Protein AF-A0A7R9RZL8-F1 (afdb_monomer)

Radius of gyration: 22.31 Å; Cα contacts (8 Å, |Δi|>4): 80; chains: 1; bounding box: 43×28×58 Å

Structure (mmCIF, N/CA/C/O backbone):
data_AF-A0A7R9RZL8-F1
#
_entry.id   AF-A0A7R9RZL8-F1
#
loop_
_atom_site.group_PDB
_atom_site.id
_atom_site.type_symbol
_atom_site.label_atom_id
_atom_site.label_alt_id
_atom_site.label_comp_id
_atom_site.label_asym_id
_atom_site.label_entity_id
_atom_site.label_seq_id
_atom_site.pdbx_PDB_ins_code
_atom_site.Cartn_x
_atom_site.Cartn_y
_atom_site.Cartn_z
_atom_site.occupancy
_atom_site.B_iso_or_equiv
_atom_site.auth_seq_id
_atom_site.auth_comp_id
_atom_site.auth_asym_id
_atom_site.auth_atom_id
_atom_site.pdbx_PDB_model_num
ATOM 1 N N . PRO A 1 1 ? 14.837 9.448 -10.177 1.00 77.19 1 PRO A N 1
ATOM 2 C CA . PRO A 1 1 ? 14.263 8.243 -10.833 1.00 77.19 1 PRO A CA 1
ATOM 3 C C . PRO A 1 1 ? 13.221 7.619 -9.895 1.00 77.19 1 PRO A C 1
ATOM 5 O O . PRO A 1 1 ? 13.409 7.702 -8.685 1.00 77.19 1 PRO A O 1
ATOM 8 N N . HIS A 1 2 ? 12.129 7.057 -10.416 1.00 88.12 2 HIS A N 1
ATOM 9 C CA . HIS A 1 2 ? 11.099 6.405 -9.604 1.00 88.12 2 HIS A CA 1
ATOM 10 C C . HIS A 1 2 ? 11.644 5.104 -8.989 1.00 88.12 2 HIS A C 1
ATOM 12 O O . HIS A 1 2 ? 12.378 4.356 -9.638 1.00 88.12 2 HIS A O 1
ATOM 18 N N . SER A 1 3 ? 11.329 4.850 -7.718 1.00 87.31 3 SER A N 1
ATOM 19 C CA . SER A 1 3 ? 12.000 3.837 -6.890 1.00 87.31 3 SER A CA 1
ATOM 20 C C . SER A 1 3 ? 11.798 2.406 -7.395 1.00 87.31 3 SER A C 1
ATOM 22 O O . SER A 1 3 ? 12.778 1.661 -7.474 1.00 87.31 3 SER A O 1
ATOM 24 N N . THR A 1 4 ? 10.567 2.051 -7.773 1.00 89.75 4 THR A N 1
ATOM 25 C CA . THR A 1 4 ? 10.173 0.696 -8.204 1.00 89.75 4 THR A CA 1
ATOM 26 C C . THR A 1 4 ? 10.505 0.421 -9.668 1.00 89.75 4 THR A C 1
ATOM 28 O O . THR A 1 4 ? 10.986 -0.649 -10.014 1.00 89.75 4 THR A O 1
ATOM 31 N N . THR A 1 5 ? 10.269 1.394 -10.548 1.00 88.38 5 THR A N 1
ATOM 32 C CA . THR A 1 5 ? 10.419 1.218 -12.006 1.00 88.38 5 THR A CA 1
ATOM 33 C C . THR A 1 5 ? 11.819 1.565 -12.503 1.00 88.38 5 THR A C 1
ATOM 35 O O . THR A 1 5 ? 12.161 1.213 -13.625 1.00 88.38 5 THR A O 1
ATOM 38 N N . LYS A 1 6 ? 12.611 2.298 -11.704 1.00 88.44 6 LYS A N 1
ATOM 39 C CA . LYS A 1 6 ? 13.921 2.881 -12.061 1.00 88.44 6 LYS A CA 1
ATOM 40 C C . LYS A 1 6 ? 13.902 3.842 -13.255 1.00 88.44 6 LYS A C 1
ATOM 42 O O . LYS A 1 6 ? 14.946 4.350 -13.652 1.00 88.44 6 LYS A O 1
ATOM 47 N N . GLU A 1 7 ? 12.720 4.173 -13.756 1.00 89.00 7 GLU A N 1
ATOM 48 C CA . GLU A 1 7 ? 12.510 5.108 -14.857 1.00 89.00 7 GLU A CA 1
ATOM 49 C C . GLU A 1 7 ? 12.258 6.527 -14.339 1.00 89.00 7 GLU A C 1
ATOM 51 O O . GLU A 1 7 ? 11.847 6.746 -13.195 1.00 89.00 7 GLU A O 1
ATOM 56 N N . ALA A 1 8 ? 12.506 7.527 -15.180 1.00 89.12 8 ALA A N 1
ATOM 57 C CA . ALA A 1 8 ? 12.117 8.893 -14.854 1.00 89.12 8 ALA A CA 1
ATOM 58 C C . ALA A 1 8 ? 10.577 9.025 -14.886 1.00 89.12 8 ALA A C 1
ATOM 60 O O . ALA A 1 8 ? 9.952 8.524 -15.821 1.00 89.12 8 ALA A O 1
ATOM 61 N N . PRO A 1 9 ? 9.945 9.731 -13.929 1.00 89.81 9 PRO A N 1
ATOM 62 C CA . PRO A 1 9 ? 8.491 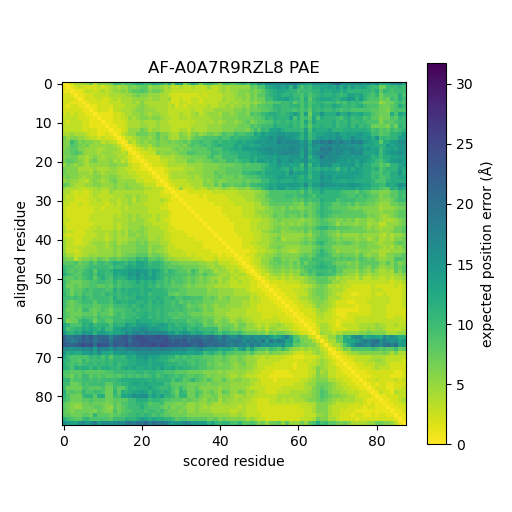9.918 -13.923 1.00 89.81 9 PRO A CA 1
ATOM 63 C C . PRO A 1 9 ? 7.942 10.504 -15.230 1.00 89.81 9 PRO A C 1
ATOM 65 O O . PRO A 1 9 ? 6.931 10.031 -15.734 1.00 89.81 9 PRO A O 1
ATOM 68 N N . ALA A 1 10 ? 8.655 11.461 -15.835 1.00 89.81 10 ALA A N 1
ATOM 69 C CA . ALA A 1 10 ? 8.282 12.040 -17.126 1.00 89.81 10 ALA A CA 1
ATOM 70 C C . ALA A 1 10 ? 8.239 11.000 -18.262 1.00 89.81 10 ALA A C 1
ATOM 72 O O . ALA A 1 10 ? 7.399 11.102 -19.150 1.00 89.81 10 ALA A O 1
ATOM 73 N N . MET A 1 11 ? 9.096 9.974 -18.218 1.00 87.94 11 MET A N 1
ATOM 74 C CA . MET A 1 11 ? 9.107 8.893 -19.212 1.00 87.94 11 MET A CA 1
ATOM 75 C C . MET A 1 11 ? 7.899 7.969 -19.064 1.00 87.94 11 MET A C 1
ATOM 77 O O . MET A 1 11 ? 7.342 7.53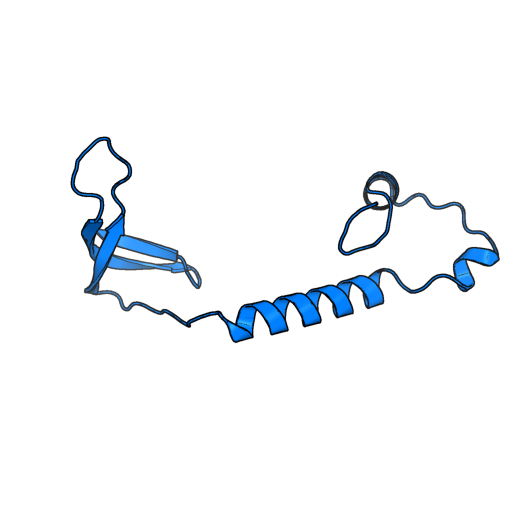5 -20.068 1.00 87.94 11 MET A O 1
ATOM 81 N N . LEU A 1 12 ? 7.478 7.702 -17.824 1.00 87.69 12 LEU A N 1
ATOM 82 C CA . LEU A 1 12 ? 6.251 6.953 -17.543 1.00 87.69 12 LEU A CA 1
ATOM 83 C C . LEU A 1 12 ? 4.999 7.770 -17.858 1.00 87.69 12 LEU A C 1
ATOM 85 O O . LEU A 1 12 ? 4.003 7.213 -18.290 1.00 87.69 12 LEU A O 1
ATOM 89 N N . PHE A 1 13 ? 5.036 9.085 -17.652 1.00 89.12 13 PHE A N 1
ATOM 90 C CA . PHE A 1 13 ? 3.901 9.955 -17.937 1.00 89.12 13 PHE A CA 1
ATOM 91 C C . PHE A 1 13 ? 3.693 10.126 -19.445 1.00 89.12 13 PHE A C 1
ATOM 93 O O . PHE A 1 13 ? 2.615 9.855 -19.965 1.00 89.12 13 PHE A O 1
ATOM 100 N N . LEU A 1 14 ? 4.746 10.517 -20.165 1.00 89.88 14 LEU A N 1
ATOM 101 C CA . LEU A 1 14 ? 4.662 10.852 -21.587 1.00 89.88 14 LEU A CA 1
ATOM 102 C C . LEU A 1 14 ? 4.709 9.626 -22.503 1.00 89.88 14 LEU A C 1
ATOM 104 O O . LEU A 1 14 ? 4.443 9.766 -23.694 1.00 89.88 14 LEU A O 1
ATOM 108 N N . HIS A 1 15 ? 5.124 8.457 -21.994 1.00 82.75 15 HIS A N 1
ATOM 109 C CA . HIS A 1 15 ? 5.341 7.225 -22.769 1.00 82.75 15 HIS A CA 1
ATOM 110 C C . HIS A 1 15 ? 6.196 7.412 -24.040 1.00 82.75 15 HIS A C 1
ATOM 112 O O . HIS A 1 15 ? 6.209 6.572 -24.941 1.00 82.75 15 HIS A O 1
ATOM 118 N N . ARG A 1 16 ? 6.954 8.510 -24.124 1.00 81.00 16 ARG A N 1
ATOM 119 C CA . ARG A 1 16 ? 7.709 8.901 -25.310 1.00 81.00 16 ARG A CA 1
ATOM 120 C C . ARG A 1 16 ? 9.180 8.613 -25.082 1.00 81.00 16 ARG A C 1
ATOM 122 O O . ARG A 1 16 ? 9.880 9.376 -24.424 1.00 81.00 16 ARG A O 1
ATOM 129 N N . ARG A 1 17 ? 9.659 7.518 -25.669 1.00 77.69 17 ARG A N 1
ATOM 130 C CA . ARG A 1 17 ? 11.073 7.141 -25.657 1.00 77.69 17 ARG A CA 1
ATOM 131 C C . ARG A 1 17 ? 11.599 7.028 -27.074 1.00 77.69 17 ARG A C 1
ATOM 133 O O . ARG A 1 17 ? 11.082 6.243 -27.866 1.00 77.69 17 ARG A O 1
ATOM 140 N N . LEU A 1 18 ? 12.636 7.803 -27.381 1.00 82.19 18 LEU A N 1
ATOM 141 C CA . LEU A 1 18 ? 13.385 7.637 -28.622 1.00 82.19 18 LEU A CA 1
ATOM 142 C C . LEU A 1 18 ? 14.100 6.289 -28.550 1.00 82.19 18 LEU A C 1
ATOM 144 O O . LEU A 1 18 ? 14.979 6.105 -27.711 1.00 82.19 18 LEU A O 1
ATOM 148 N N . ARG A 1 19 ? 13.673 5.335 -29.382 1.00 80.62 19 ARG A N 1
ATOM 149 C CA . ARG A 1 19 ? 14.281 4.006 -29.423 1.00 80.62 19 ARG A CA 1
ATOM 150 C C . ARG A 1 19 ? 15.653 4.102 -30.068 1.00 80.62 19 ARG A C 1
ATOM 152 O O . ARG A 1 19 ? 15.792 4.546 -31.203 1.00 80.62 19 ARG A O 1
ATOM 159 N N . THR A 1 20 ? 16.653 3.634 -29.345 1.00 86.75 20 THR A N 1
ATOM 160 C CA . THR A 1 20 ? 18.025 3.480 -29.823 1.00 86.75 20 THR A CA 1
ATOM 161 C C . THR A 1 20 ? 18.405 2.003 -29.817 1.00 86.75 20 THR A C 1
ATOM 163 O O . THR A 1 20 ? 17.787 1.198 -29.120 1.00 86.75 20 THR A O 1
ATOM 166 N N . ARG A 1 21 ? 19.457 1.623 -30.553 1.00 87.88 21 ARG A N 1
ATOM 167 C CA . ARG A 1 21 ? 19.974 0.240 -30.521 1.00 87.88 21 ARG A CA 1
ATOM 168 C C . ARG A 1 21 ? 20.362 -0.206 -29.100 1.00 87.88 21 ARG A C 1
ATOM 170 O O . ARG A 1 21 ? 20.209 -1.375 -28.771 1.00 87.88 21 ARG A O 1
ATOM 177 N N . LEU A 1 22 ? 20.788 0.731 -28.247 1.00 87.69 22 LEU A N 1
ATOM 178 C CA . LEU A 1 22 ? 21.153 0.468 -26.850 1.00 87.69 22 LEU A CA 1
ATOM 179 C C . LEU A 1 22 ? 19.948 0.194 -25.936 1.00 87.69 22 LEU A C 1
ATOM 181 O O . LEU A 1 22 ? 20.134 -0.346 -24.850 1.00 87.69 22 LEU A O 1
ATOM 185 N N . ASP A 1 23 ? 18.716 0.526 -26.337 1.00 82.69 23 ASP A N 1
ATOM 186 C CA . ASP A 1 23 ? 17.537 0.200 -25.524 1.00 82.69 23 ASP A CA 1
ATOM 187 C C . ASP A 1 23 ? 17.254 -1.307 -25.466 1.00 82.69 23 ASP A C 1
ATOM 189 O O . ASP A 1 23 ? 16.626 -1.751 -24.511 1.00 82.69 23 ASP A O 1
ATOM 193 N N . LEU A 1 24 ? 17.769 -2.098 -26.417 1.00 83.25 24 LEU A N 1
ATOM 194 C CA . LEU A 1 24 ? 17.674 -3.563 -26.385 1.00 83.25 24 LEU A CA 1
ATOM 195 C C . LEU A 1 24 ? 18.499 -4.192 -25.254 1.00 83.25 24 LEU A C 1
ATOM 197 O O . LEU A 1 24 ? 18.196 -5.298 -24.821 1.00 83.25 24 LEU A O 1
ATOM 201 N N . LEU A 1 25 ? 19.528 -3.492 -24.768 1.00 88.06 25 LEU A N 1
ATOM 202 C CA . LEU A 1 25 ? 20.367 -3.953 -23.659 1.00 88.06 25 LEU A CA 1
ATOM 203 C C . LEU A 1 25 ? 19.741 -3.661 -22.291 1.00 88.06 25 LEU A C 1
ATOM 205 O O . LEU A 1 25 ? 20.254 -4.110 -21.267 1.00 88.06 25 LEU A O 1
ATOM 209 N N . LYS A 1 26 ? 18.671 -2.861 -22.243 1.00 82.38 26 LYS A N 1
ATOM 210 C CA . LYS A 1 26 ? 18.079 -2.434 -20.979 1.00 82.38 26 LYS A CA 1
ATOM 211 C C . LYS A 1 26 ? 17.118 -3.501 -20.454 1.00 82.38 26 LYS A C 1
ATOM 213 O O . LYS A 1 26 ? 16.361 -4.082 -21.232 1.00 82.38 26 LYS A O 1
ATOM 218 N N . PRO A 1 27 ? 17.104 -3.742 -19.133 1.00 82.81 27 PRO A N 1
ATOM 219 C CA . PRO A 1 27 ? 16.172 -4.684 -18.537 1.00 82.81 27 PRO A CA 1
ATOM 220 C C . PRO A 1 27 ? 14.728 -4.219 -18.744 1.00 82.81 27 PRO A C 1
ATOM 222 O O . PRO A 1 27 ? 14.430 -3.022 -18.763 1.00 82.81 27 PRO A O 1
ATOM 225 N N . SER A 1 28 ? 13.814 -5.181 -18.868 1.00 87.62 28 SER A N 1
ATOM 226 C CA . SER A 1 28 ? 12.385 -4.888 -18.963 1.00 87.62 28 SER A CA 1
ATOM 227 C C . SER A 1 28 ? 11.895 -4.204 -17.688 1.00 87.62 28 SER A C 1
ATOM 229 O O . SER A 1 28 ? 11.978 -4.773 -16.599 1.00 87.62 28 SER A O 1
ATOM 231 N N . VAL A 1 29 ? 11.309 -3.013 -17.834 1.00 88.56 29 VAL A N 1
ATOM 232 C CA . VAL A 1 29 ? 10.690 -2.273 -16.721 1.00 88.56 29 VAL A CA 1
ATOM 233 C C . VAL A 1 29 ? 9.615 -3.119 -16.038 1.00 88.56 29 VAL A C 1
ATOM 235 O O . VAL A 1 29 ? 9.521 -3.107 -14.815 1.00 88.56 29 VAL A O 1
ATOM 238 N N . LYS A 1 30 ? 8.853 -3.908 -16.809 1.00 90.94 30 LYS A N 1
ATOM 239 C CA . LYS A 1 30 ? 7.831 -4.816 -16.274 1.00 90.94 30 LYS A CA 1
ATOM 240 C C . LYS A 1 30 ? 8.442 -5.845 -15.319 1.00 90.94 30 LYS A C 1
ATOM 242 O O . LYS A 1 30 ? 7.976 -5.963 -14.193 1.00 90.94 30 LYS A O 1
ATOM 247 N N . MET A 1 31 ? 9.513 -6.524 -15.737 1.00 90.94 31 MET A N 1
ATOM 248 C CA . MET A 1 31 ? 10.183 -7.523 -14.892 1.00 90.94 31 MET A CA 1
ATOM 249 C C . MET A 1 31 ? 10.763 -6.891 -13.621 1.00 90.94 31 MET A C 1
ATOM 251 O O . MET A 1 31 ? 10.636 -7.453 -12.537 1.00 90.94 31 MET A O 1
ATOM 255 N N . THR A 1 32 ? 11.348 -5.694 -13.735 1.00 91.88 32 THR A N 1
ATOM 256 C CA . THR A 1 32 ? 11.863 -4.941 -12.581 1.00 91.88 32 THR A CA 1
ATOM 257 C C . THR A 1 32 ? 10.756 -4.622 -11.575 1.00 91.88 32 THR A C 1
ATOM 259 O O . THR A 1 32 ? 10.946 -4.799 -10.372 1.00 91.88 32 THR A O 1
ATOM 262 N N . VAL A 1 33 ? 9.588 -4.185 -12.058 1.00 94.06 33 VAL A N 1
ATOM 263 C CA . VAL A 1 33 ? 8.429 -3.881 -11.208 1.00 94.06 33 VAL A CA 1
ATOM 264 C C . VAL A 1 33 ? 7.895 -5.138 -10.532 1.00 94.06 33 VAL A C 1
ATOM 266 O O . VAL A 1 33 ? 7.699 -5.123 -9.321 1.00 94.06 33 VAL A O 1
ATOM 269 N N . GLU A 1 34 ? 7.709 -6.226 -11.279 1.00 95.56 34 GLU A N 1
ATOM 270 C CA . GLU A 1 34 ? 7.224 -7.498 -10.732 1.00 95.56 34 GLU A CA 1
ATOM 271 C C . GLU A 1 34 ? 8.152 -8.026 -9.633 1.00 95.56 34 GLU A C 1
ATOM 273 O O . GLU A 1 34 ? 7.687 -8.453 -8.576 1.00 95.56 34 GLU A O 1
ATOM 278 N N . GLN A 1 35 ? 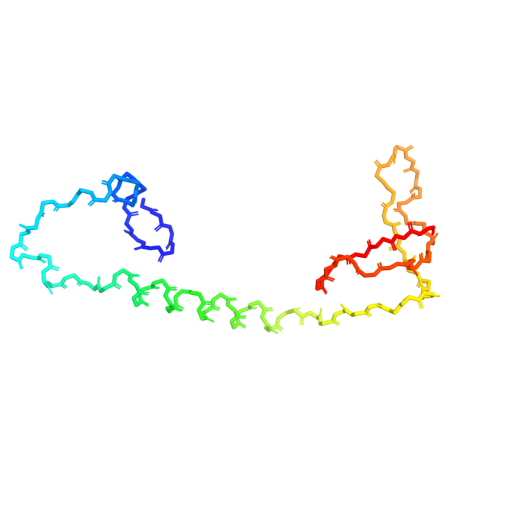9.469 -7.956 -9.841 1.00 94.38 35 GLN A N 1
ATOM 279 C CA . GLN A 1 35 ? 10.438 -8.379 -8.834 1.00 94.38 35 GLN A CA 1
ATOM 280 C C . GLN A 1 35 ? 10.371 -7.502 -7.579 1.00 94.38 35 GLN A C 1
ATOM 282 O O . GLN A 1 35 ? 10.358 -8.021 -6.463 1.00 94.38 35 GLN A O 1
ATOM 287 N N . ALA A 1 36 ? 10.301 -6.180 -7.747 1.00 94.12 36 ALA A N 1
ATOM 288 C CA . ALA A 1 36 ? 10.204 -5.252 -6.627 1.00 94.12 36 ALA A CA 1
ATOM 289 C C . ALA A 1 36 ? 8.908 -5.453 -5.821 1.00 94.12 36 ALA A C 1
ATOM 291 O O . ALA A 1 36 ? 8.946 -5.441 -4.593 1.00 94.12 36 ALA A O 1
ATOM 292 N N . GLN A 1 37 ? 7.782 -5.700 -6.497 1.00 95.75 37 GLN A N 1
ATOM 293 C CA . GLN A 1 37 ? 6.501 -6.002 -5.854 1.00 95.75 37 GLN A CA 1
ATOM 294 C C . GLN A 1 37 ? 6.545 -7.323 -5.081 1.00 95.75 37 GLN A C 1
ATOM 296 O O . GLN A 1 37 ? 6.106 -7.362 -3.937 1.00 95.75 37 GLN A O 1
ATOM 301 N N . LYS A 1 38 ? 7.134 -8.387 -5.645 1.00 95.94 38 LYS A N 1
ATOM 302 C CA . LYS A 1 38 ? 7.305 -9.671 -4.937 1.00 95.94 38 LYS A CA 1
ATOM 303 C C . LYS A 1 38 ? 8.114 -9.514 -3.653 1.00 95.94 38 LYS A C 1
ATOM 305 O O . LYS A 1 38 ? 7.721 -10.030 -2.611 1.00 95.94 38 LYS A O 1
ATOM 310 N N . VAL A 1 39 ? 9.223 -8.779 -3.725 1.00 95.25 39 VAL A N 1
ATOM 311 C CA . VAL A 1 39 ? 10.061 -8.475 -2.558 1.00 95.25 39 VAL A CA 1
ATOM 312 C C . VAL A 1 39 ? 9.267 -7.670 -1.526 1.00 95.25 39 VAL A C 1
ATOM 314 O O . VAL A 1 39 ? 9.292 -8.000 -0.344 1.00 95.25 39 VAL A O 1
ATOM 317 N N . GLN A 1 40 ? 8.504 -6.665 -1.963 1.00 94.75 40 GLN A N 1
ATOM 318 C CA . GLN A 1 40 ? 7.653 -5.869 -1.079 1.00 94.75 40 GLN A CA 1
ATOM 319 C C . GLN A 1 40 ? 6.592 -6.720 -0.365 1.00 94.75 40 GLN A C 1
ATOM 321 O O . GLN A 1 40 ? 6.461 -6.602 0.85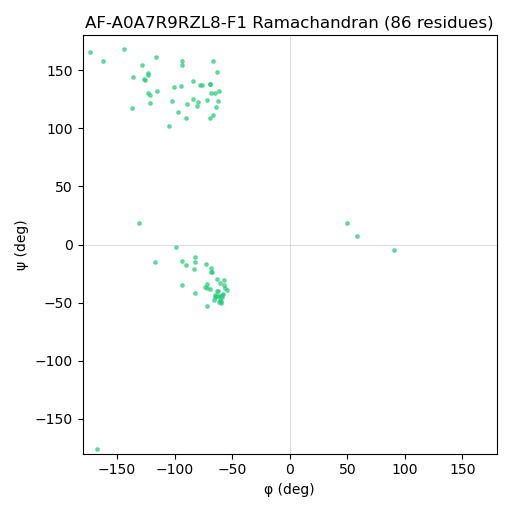2 1.00 94.75 40 GLN A O 1
ATOM 326 N N . CYS A 1 41 ? 5.873 -7.585 -1.088 1.00 94.44 41 CYS A N 1
ATOM 327 C CA . CYS A 1 41 ? 4.900 -8.510 -0.501 1.00 94.44 41 CYS A CA 1
ATOM 328 C C . CYS A 1 41 ? 5.572 -9.447 0.505 1.00 94.44 41 CYS A C 1
ATOM 330 O O . CYS A 1 41 ? 5.135 -9.523 1.645 1.00 94.44 41 CYS A O 1
ATOM 332 N N . SER A 1 42 ? 6.697 -10.067 0.138 1.00 95.00 42 SER A N 1
ATOM 333 C CA . SER A 1 42 ? 7.422 -10.961 1.046 1.00 95.00 42 SER A CA 1
ATOM 334 C C . SER A 1 42 ? 7.847 -10.263 2.340 1.00 95.00 42 SER A C 1
ATOM 336 O O . SER A 1 42 ? 7.707 -10.845 3.410 1.00 95.00 42 SER A O 1
ATOM 338 N N . HIS A 1 43 ? 8.355 -9.029 2.270 1.00 94.19 43 HIS A N 1
ATOM 339 C CA . HIS A 1 43 ? 8.735 -8.278 3.470 1.00 94.19 43 HIS A CA 1
ATOM 340 C C . HIS A 1 43 ? 7.534 -7.858 4.314 1.00 94.19 43 HIS A C 1
ATOM 342 O O . HIS A 1 43 ? 7.612 -7.877 5.541 1.00 94.19 43 HIS A O 1
ATOM 348 N N . HIS A 1 44 ? 6.435 -7.472 3.667 1.00 92.81 44 HIS A N 1
ATOM 349 C CA . HIS A 1 44 ? 5.191 -7.159 4.353 1.00 92.81 44 HIS A CA 1
ATOM 350 C C . HIS A 1 44 ? 4.668 -8.384 5.113 1.00 92.81 44 HIS A C 1
ATOM 352 O O . HIS A 1 44 ? 4.401 -8.292 6.310 1.00 92.81 44 HIS A O 1
ATOM 358 N N . ASP A 1 45 ? 4.604 -9.539 4.452 1.00 92.31 45 ASP A N 1
ATOM 359 C CA . ASP A 1 45 ? 4.001 -10.759 4.991 1.00 92.31 45 ASP A CA 1
ATOM 360 C C . ASP A 1 45 ? 4.797 -11.354 6.164 1.00 92.31 45 ASP A C 1
ATOM 362 O O . ASP A 1 45 ? 4.216 -12.007 7.028 1.00 92.31 45 ASP A O 1
ATOM 366 N N . LEU A 1 46 ? 6.100 -11.059 6.272 1.00 93.38 46 LEU A N 1
ATOM 367 C CA . LEU A 1 46 ? 6.918 -11.422 7.440 1.00 93.38 46 LEU A CA 1
ATOM 368 C C . LEU A 1 46 ? 6.452 -10.753 8.744 1.00 93.38 46 LEU A C 1
ATOM 370 O O . LEU A 1 46 ? 6.662 -11.298 9.828 1.00 93.38 46 LEU A O 1
ATOM 374 N N . HIS A 1 47 ? 5.861 -9.560 8.661 1.00 90.12 47 HIS A N 1
ATOM 375 C CA . HIS A 1 47 ? 5.462 -8.769 9.831 1.00 90.12 47 HIS A CA 1
ATOM 376 C C . HIS A 1 47 ? 3.951 -8.545 9.925 1.00 90.12 47 HIS A C 1
ATOM 378 O O . HIS A 1 47 ? 3.447 -8.143 10.980 1.00 90.12 47 HIS A O 1
ATOM 384 N N . ALA A 1 48 ? 3.220 -8.791 8.841 1.00 89.62 48 ALA A N 1
ATOM 385 C CA . ALA A 1 48 ? 1.786 -8.604 8.787 1.00 89.62 48 ALA A CA 1
ATOM 386 C C . ALA A 1 48 ? 1.071 -9.628 9.673 1.00 89.62 48 ALA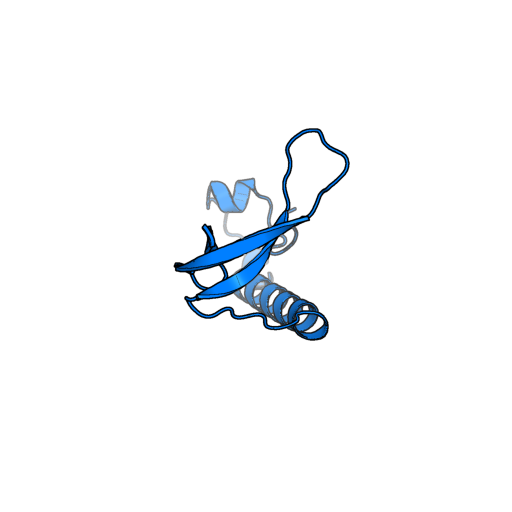 A C 1
ATOM 388 O O . ALA A 1 48 ? 1.287 -10.834 9.587 1.00 89.62 48 ALA A O 1
ATOM 389 N N . LYS A 1 49 ? 0.167 -9.134 10.522 1.00 88.75 49 LYS A N 1
ATOM 390 C CA . LYS A 1 49 ? -0.789 -9.978 11.240 1.00 88.75 49 LYS A CA 1
ATOM 391 C C . LYS A 1 49 ? -2.133 -9.874 10.550 1.00 88.75 49 LYS A C 1
ATOM 393 O O . LYS A 1 49 ? -2.677 -8.776 10.432 1.00 88.75 49 LYS A O 1
ATOM 398 N N . HIS A 1 50 ? -2.670 -11.017 10.150 1.00 87.19 50 HIS A N 1
ATOM 399 C CA . HIS A 1 50 ? -4.023 -11.099 9.633 1.00 87.19 50 HIS A CA 1
ATOM 400 C C . HIS A 1 50 ? -5.028 -10.740 10.735 1.00 87.19 50 HIS A C 1
ATOM 402 O O . HIS A 1 50 ? -4.922 -11.234 11.860 1.00 87.19 50 HIS A O 1
ATOM 408 N N . ARG A 1 51 ? -5.966 -9.843 10.428 1.00 88.88 51 ARG A N 1
ATOM 409 C CA . ARG A 1 51 ? -7.029 -9.411 11.341 1.00 88.88 51 ARG A CA 1
ATOM 410 C C . ARG A 1 51 ? -8.331 -9.342 10.563 1.00 88.88 51 ARG A C 1
ATOM 412 O O . ARG A 1 51 ? -8.448 -8.533 9.647 1.00 88.88 51 ARG A O 1
ATOM 419 N N . ASP A 1 52 ? -9.286 -10.156 10.973 1.00 92.88 52 ASP A N 1
ATOM 420 C CA . ASP A 1 52 ? -10.663 -10.106 10.502 1.00 92.88 52 ASP A CA 1
ATOM 421 C C . ASP A 1 52 ? -11.582 -9.924 11.699 1.00 92.88 52 ASP A C 1
ATOM 423 O O . ASP A 1 52 ? -11.290 -10.428 12.783 1.00 92.88 52 ASP A O 1
ATOM 427 N N . PHE A 1 53 ? -12.682 -9.214 11.471 1.00 93.38 53 PHE A N 1
ATOM 428 C CA . PHE A 1 53 ? -13.718 -8.994 12.468 1.00 93.38 53 PHE A CA 1
ATOM 429 C C . PHE A 1 53 ? -15.068 -9.402 11.899 1.00 93.38 53 PHE A C 1
ATOM 431 O O . PHE A 1 53 ? -15.359 -9.163 10.722 1.00 93.38 53 PHE A O 1
ATOM 438 N N . ASN A 1 54 ? -15.901 -9.996 12.743 1.00 94.44 54 ASN A N 1
ATOM 439 C CA . ASN A 1 54 ? -17.252 -10.382 12.364 1.00 94.44 54 ASN A CA 1
ATOM 440 C C . ASN A 1 54 ? -18.263 -9.293 12.730 1.00 94.44 54 ASN A C 1
ATOM 442 O O . ASN A 1 54 ? -18.059 -8.499 13.645 1.00 94.44 54 ASN A O 1
ATOM 446 N N . VAL A 1 55 ? -19.386 -9.263 12.012 1.00 94.69 55 VAL A N 1
ATOM 447 C CA . VAL A 1 55 ? -20.510 -8.389 12.372 1.00 94.69 55 VAL A CA 1
ATOM 448 C C . VAL A 1 55 ? -21.024 -8.781 13.758 1.00 94.69 55 VAL A C 1
ATOM 450 O O . VAL A 1 55 ? -21.231 -9.961 14.032 1.00 94.69 55 VAL A O 1
ATOM 453 N N . GLY A 1 56 ? -21.214 -7.790 14.627 1.00 94.31 56 GLY A N 1
ATOM 454 C CA . GLY A 1 56 ? -21.571 -7.972 16.034 1.00 94.31 56 GLY A CA 1
ATOM 455 C C . GLY A 1 56 ? -20.375 -8.079 16.986 1.00 94.31 56 GLY A C 1
ATOM 456 O O . GLY A 1 56 ? -20.576 -8.113 18.197 1.00 94.31 56 GLY A O 1
ATOM 457 N N . GLU A 1 57 ? -19.138 -8.100 16.484 1.00 95.06 57 GLU A N 1
ATOM 458 C CA . GLU A 1 57 ? -17.944 -8.161 17.328 1.00 95.06 57 GLU A CA 1
ATOM 459 C C . GLU A 1 57 ? -17.615 -6.795 17.950 1.00 95.06 57 GLU A C 1
ATOM 461 O O . GLU A 1 57 ? -17.671 -5.756 17.284 1.00 95.06 57 GLU A O 1
ATOM 466 N N . SER A 1 58 ? -17.257 -6.802 19.237 1.00 95.19 58 SER A N 1
ATOM 467 C CA . SER A 1 58 ? -16.799 -5.611 19.956 1.00 95.19 58 SER A CA 1
ATOM 468 C C . SER A 1 58 ? -15.339 -5.319 19.631 1.00 95.19 58 SER A C 1
ATOM 470 O O . SER A 1 58 ? -14.455 -6.139 19.873 1.00 95.19 58 SER A O 1
ATOM 472 N N . VAL A 1 59 ? -15.076 -4.119 19.128 1.00 94.69 59 VAL A N 1
ATOM 473 C CA . VAL A 1 59 ? -13.754 -3.653 18.709 1.00 94.69 59 VAL A CA 1
ATOM 474 C C . VAL A 1 59 ? -13.421 -2.315 19.360 1.00 94.69 59 VAL A C 1
ATOM 476 O O . VAL A 1 59 ? -14.300 -1.534 19.719 1.00 94.69 59 VAL A O 1
ATOM 479 N N . LEU A 1 60 ? -12.129 -2.025 19.502 1.00 94.12 60 LEU A N 1
ATOM 480 C CA . LEU A 1 60 ? -11.668 -0.714 19.949 1.00 94.12 60 LEU A CA 1
ATOM 481 C C . LEU A 1 60 ? -11.468 0.208 18.745 1.00 94.12 60 LEU A C 1
ATOM 483 O O . LEU A 1 60 ? -10.651 -0.057 17.863 1.00 94.12 60 LEU A O 1
ATOM 487 N N . VAL A 1 61 ? -12.189 1.321 18.742 1.00 92.50 61 VAL A N 1
ATOM 488 C CA . VAL A 1 61 ? -12.094 2.394 17.758 1.00 92.50 61 VAL A CA 1
ATOM 489 C C . VAL A 1 61 ? -11.278 3.533 18.340 1.00 92.50 61 VAL A C 1
ATOM 491 O O . VAL A 1 61 ? -11.459 3.937 19.488 1.00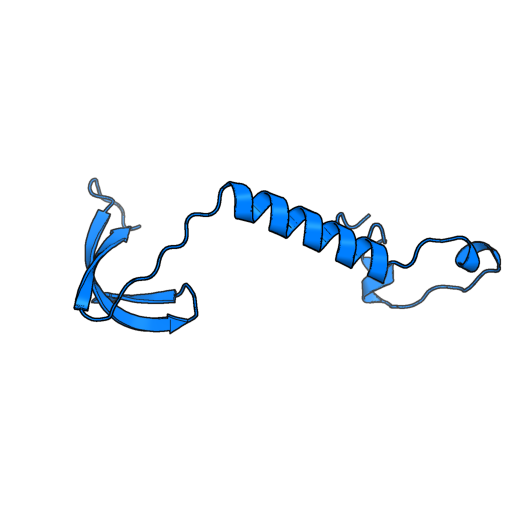 92.50 61 VAL A O 1
ATOM 494 N N . ARG A 1 62 ? -10.366 4.073 17.536 1.00 92.25 62 ARG A N 1
ATOM 495 C CA . ARG A 1 62 ? -9.573 5.225 17.944 1.00 92.25 62 ARG A CA 1
ATOM 496 C C . ARG A 1 62 ? -10.377 6.512 17.772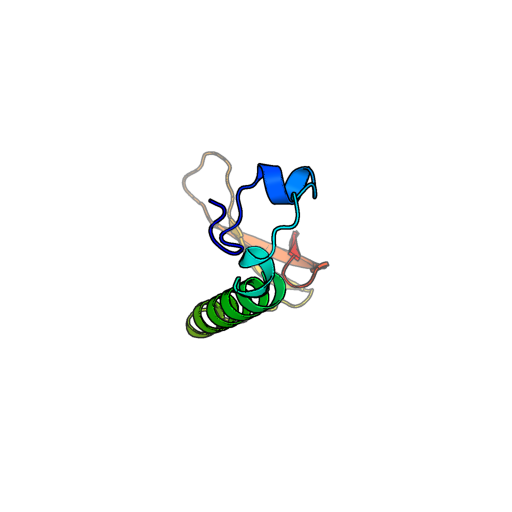 1.00 92.25 62 ARG A C 1
ATOM 498 O O . ARG A 1 62 ? -10.744 6.851 16.649 1.00 92.25 62 ARG A O 1
ATOM 505 N N . ASP A 1 63 ? -10.604 7.242 18.859 1.00 90.19 63 ASP A N 1
ATOM 506 C CA . ASP A 1 63 ? -11.161 8.594 18.811 1.00 90.19 63 ASP A CA 1
ATOM 507 C C . ASP A 1 63 ? -10.026 9.602 18.564 1.00 90.19 63 ASP A C 1
ATOM 509 O O . ASP A 1 63 ? -9.010 9.617 19.263 1.00 90.19 63 ASP A O 1
ATOM 513 N N . TYR A 1 64 ? -10.179 10.420 17.524 1.00 89.12 64 TYR A N 1
ATOM 514 C CA . TYR A 1 64 ? -9.210 11.448 17.132 1.00 89.12 64 TYR A CA 1
ATOM 515 C C . TYR A 1 64 ? -9.588 12.847 17.637 1.00 89.12 64 TYR A C 1
ATOM 517 O O . TYR A 1 64 ? -8.847 13.804 17.401 1.00 89.12 64 TYR A O 1
ATOM 525 N N . ARG A 1 65 ? -10.731 12.995 18.319 1.00 89.12 65 ARG A N 1
ATOM 526 C CA . ARG A 1 65 ? -11.130 14.254 18.963 1.00 89.12 65 ARG A CA 1
ATOM 527 C C . ARG A 1 65 ? -10.180 14.580 20.122 1.00 89.12 65 ARG A C 1
ATOM 529 O O . ARG A 1 65 ? -9.508 13.709 20.668 1.00 89.12 65 ARG A O 1
ATOM 536 N N . ARG A 1 66 ? -10.106 15.860 20.506 1.00 78.62 66 ARG A N 1
ATOM 537 C CA . ARG A 1 66 ? -9.243 16.319 21.607 1.00 78.62 66 ARG A CA 1
ATOM 538 C C . ARG A 1 66 ? -9.799 15.794 22.940 1.00 78.62 66 ARG A C 1
ATOM 540 O O . ARG A 1 66 ? -10.848 16.252 23.378 1.00 78.62 66 ARG A O 1
ATOM 547 N N . GLY A 1 67 ? -9.107 14.839 23.556 1.00 77.25 67 GLY A N 1
ATOM 548 C CA . GLY A 1 67 ? -9.468 14.217 24.833 1.00 77.25 67 GLY A CA 1
ATOM 549 C C . GLY A 1 67 ? -8.367 13.272 25.325 1.00 77.25 67 GLY A C 1
ATOM 550 O O .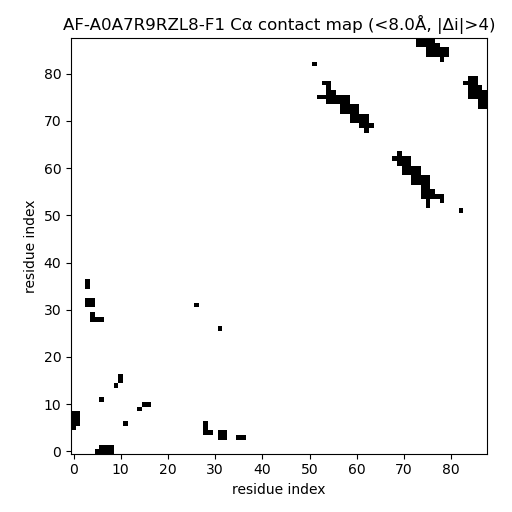 GLY A 1 67 ? -7.456 12.937 24.565 1.00 77.25 67 GLY A O 1
ATOM 551 N N . GLU A 1 68 ? -8.424 12.876 26.597 1.00 77.75 68 GLU A N 1
ATOM 552 C CA . GLU A 1 68 ? -7.428 11.979 27.210 1.00 77.75 68 GLU A CA 1
ATOM 553 C C . GLU A 1 68 ? -7.587 10.523 26.739 1.00 77.75 68 GLU A C 1
ATOM 555 O O . GLU A 1 68 ? -6.593 9.838 26.484 1.00 77.75 68 GLU A O 1
ATOM 560 N N . GLU A 1 69 ? -8.827 10.063 26.540 1.00 84.94 69 GLU A N 1
ATOM 561 C CA . GLU A 1 69 ? -9.117 8.683 26.151 1.00 84.94 69 GLU A CA 1
ATOM 562 C C . GLU A 1 69 ? -9.144 8.498 24.627 1.00 84.94 69 GLU A C 1
ATOM 564 O O . GLU A 1 69 ? -10.048 8.949 23.923 1.00 84.94 69 GLU A O 1
ATOM 569 N N . LYS A 1 70 ? -8.112 7.818 24.115 1.00 90.12 70 LYS A N 1
ATOM 570 C CA . LYS A 1 70 ? -7.896 7.602 22.674 1.00 90.12 70 LYS A CA 1
ATOM 571 C C . LYS A 1 70 ? -8.670 6.424 22.098 1.00 90.12 70 LYS A C 1
ATOM 573 O O . LYS A 1 70 ? -8.812 6.360 20.883 1.00 90.12 70 LYS A O 1
ATOM 578 N N . TRP A 1 71 ? -9.097 5.472 22.919 1.00 93.38 71 TRP A N 1
ATOM 579 C CA . TRP A 1 71 ? -9.735 4.238 22.466 1.00 93.38 71 TRP A CA 1
ATOM 580 C C . TRP A 1 71 ? -11.121 4.127 23.078 1.00 93.38 71 TRP A C 1
ATOM 582 O O . TRP A 1 71 ? -11.269 4.248 24.286 1.00 93.38 71 TRP A O 1
ATOM 592 N N . LYS A 1 72 ? -12.123 3.888 22.239 1.00 92.06 72 LYS A N 1
ATOM 593 C CA . LYS A 1 72 ? -13.511 3.669 22.641 1.00 92.06 72 LYS A CA 1
ATOM 594 C C . LYS A 1 72 ? -13.982 2.330 22.111 1.00 92.06 72 LYS A C 1
ATOM 596 O O . LYS A 1 72 ? -13.575 1.918 21.030 1.00 92.06 72 LYS A O 1
ATOM 601 N N . THR A 1 73 ? -14.840 1.658 22.858 1.00 93.69 73 THR A N 1
ATOM 602 C CA . THR A 1 73 ? -15.464 0.419 22.389 1.00 93.69 73 THR A CA 1
ATOM 603 C C . THR A 1 73 ? -16.565 0.755 21.389 1.00 93.69 73 THR A C 1
ATOM 605 O O . THR A 1 73 ? -17.332 1.687 21.620 1.00 93.69 73 THR A O 1
ATOM 608 N N . GLY A 1 74 ? -16.635 0.002 20.298 1.00 94.00 74 GLY A N 1
ATOM 609 C CA . GLY A 1 74 ? -17.732 0.026 19.336 1.00 94.00 74 GLY A CA 1
ATOM 610 C C . GLY A 1 74 ? -18.001 -1.376 18.802 1.00 94.00 74 GLY A C 1
ATOM 611 O O . GLY A 1 74 ? -17.201 -2.290 19.016 1.00 94.00 74 GLY A O 1
ATOM 612 N N . THR A 1 75 ? -19.117 -1.560 18.109 1.00 96.88 75 THR A N 1
ATOM 613 C CA . THR A 1 75 ? -19.510 -2.869 17.567 1.00 96.88 75 THR A CA 1
ATOM 614 C C . THR A 1 75 ? -19.520 -2.840 16.046 1.00 96.88 75 THR A C 1
ATOM 616 O O . THR A 1 75 ? -20.071 -1.927 15.431 1.00 96.88 75 THR A O 1
ATOM 619 N N . VAL A 1 76 ? -18.900 -3.837 15.412 1.00 96.38 76 VAL A N 1
ATOM 620 C CA . VAL A 1 76 ? -18.865 -3.935 13.947 1.00 96.38 76 VAL A CA 1
ATOM 621 C C . VAL A 1 76 ? -20.283 -4.135 13.412 1.00 96.38 76 VAL A C 1
ATOM 623 O O . VAL A 1 76 ? -20.921 -5.144 13.699 1.00 96.38 76 VAL A O 1
ATOM 626 N N . SER A 1 77 ? -20.771 -3.197 12.601 1.00 96.12 77 SER A N 1
ATOM 627 C CA . SER A 1 77 ? -22.111 -3.254 12.005 1.00 96.12 77 SER A CA 1
ATOM 628 C C . SER A 1 77 ? -22.112 -3.893 10.618 1.00 96.12 77 SER A C 1
ATOM 630 O O . SER A 1 77 ? -23.057 -4.587 10.256 1.00 96.12 77 SER A O 1
ATOM 632 N N . SER A 1 78 ? -21.055 -3.682 9.829 1.00 95.75 78 SER A N 1
ATOM 633 C CA . SER A 1 78 ? -20.897 -4.298 8.506 1.00 95.75 78 SER A CA 1
ATOM 634 C C . SER A 1 78 ? -19.446 -4.255 8.018 1.00 95.75 78 SER A C 1
ATOM 636 O O . SER A 1 78 ? -18.645 -3.427 8.459 1.00 95.75 78 SER A O 1
ATOM 638 N N . ARG A 1 79 ? -19.103 -5.147 7.080 1.00 95.00 79 ARG A N 1
ATOM 639 C CA . ARG A 1 79 ? -17.815 -5.156 6.370 1.00 95.00 79 ARG A CA 1
ATOM 640 C C . ARG A 1 79 ? -17.977 -4.449 5.024 1.00 95.00 79 ARG A C 1
ATOM 642 O O . ARG A 1 79 ? -18.687 -4.944 4.155 1.00 95.00 79 ARG A O 1
ATOM 649 N N . SER A 1 80 ? -17.314 -3.308 4.851 1.00 94.69 80 SER A N 1
ATOM 650 C CA . SER A 1 80 ? -17.358 -2.507 3.618 1.00 94.69 80 SER A CA 1
ATOM 651 C C . SER A 1 80 ? -16.226 -2.837 2.639 1.00 94.69 80 SER A C 1
ATOM 653 O O . SER A 1 80 ? -16.299 -2.470 1.469 1.00 94.69 80 SER A O 1
ATOM 655 N N . GLY A 1 81 ? -15.190 -3.555 3.085 1.00 92.62 81 GLY A N 1
ATOM 656 C CA . GLY A 1 81 ? -14.098 -4.025 2.237 1.00 92.62 81 GLY A CA 1
ATOM 657 C C . GLY A 1 81 ? -13.216 -5.077 2.919 1.00 92.62 81 GLY A C 1
ATOM 658 O O . GLY A 1 81 ? -13.489 -5.482 4.051 1.00 92.62 81 GLY A O 1
ATOM 659 N N . PRO A 1 82 ? -12.124 -5.521 2.270 1.00 90.44 82 PRO A N 1
ATOM 660 C CA . PRO A 1 82 ? -11.240 -6.550 2.823 1.00 90.44 82 PRO A CA 1
ATOM 661 C C . PRO A 1 82 ? -10.660 -6.187 4.196 1.00 90.44 82 PRO A C 1
ATOM 663 O O . PRO A 1 82 ? -10.523 -7.055 5.045 1.00 90.44 82 PRO A O 1
ATOM 666 N N . VAL A 1 83 ? -10.377 -4.908 4.446 1.00 91.81 83 VAL A N 1
ATOM 667 C CA . VAL A 1 83 ? -9.831 -4.408 5.724 1.00 91.81 83 VAL A CA 1
ATOM 668 C C . VAL A 1 83 ? -10.613 -3.204 6.258 1.00 91.81 83 VAL A C 1
ATOM 670 O O . VAL A 1 83 ? -10.112 -2.436 7.077 1.00 91.81 83 VAL A O 1
ATOM 673 N N . SER A 1 84 ? -11.836 -3.003 5.764 1.00 94.19 84 SER A N 1
ATOM 674 C CA . SER A 1 84 ? -12.663 -1.834 6.072 1.00 94.19 84 SER A CA 1
ATOM 675 C C . SER A 1 84 ? -14.001 -2.276 6.646 1.00 94.19 84 SER A C 1
ATOM 677 O O . SER A 1 84 ? -14.681 -3.135 6.082 1.00 94.19 84 SER A O 1
ATOM 679 N N . TYR A 1 85 ? -14.364 -1.674 7.776 1.00 94.75 85 TYR A N 1
ATOM 680 C CA . TYR A 1 85 ? -15.533 -2.026 8.571 1.00 94.75 85 TYR A CA 1
ATOM 681 C C . TYR A 1 85 ? -16.256 -0.753 9.000 1.00 94.75 85 TYR A C 1
ATOM 683 O O . TYR A 1 85 ? -15.619 0.262 9.292 1.00 94.75 85 TYR A O 1
ATOM 691 N N . THR A 1 86 ? -17.580 -0.814 9.054 1.00 94.75 86 THR A N 1
ATOM 692 C CA . THR A 1 86 ? -18.410 0.217 9.678 1.00 94.75 86 THR A CA 1
ATOM 693 C C . THR A 1 86 ? -18.693 -0.208 11.114 1.00 94.75 86 THR A C 1
ATOM 695 O O . THR A 1 86 ? -18.977 -1.378 11.370 1.00 94.75 86 THR A O 1
ATOM 698 N N . VAL A 1 87 ? -18.586 0.731 12.053 1.00 94.69 87 VAL A N 1
ATOM 699 C CA . VAL A 1 87 ? -18.724 0.487 13.496 1.00 94.69 87 VAL A CA 1
ATOM 700 C C . VAL A 1 87 ? -19.790 1.426 14.063 1.00 94.69 87 VAL A C 1
ATOM 702 O O . VAL A 1 87 ? -19.892 2.566 13.603 1.00 94.69 87 VAL A O 1
ATOM 705 N N . GLN A 1 88 ? -20.592 0.925 15.004 1.00 88.19 88 GLN A N 1
ATOM 706 C CA . GLN A 1 88 ? -21.597 1.671 15.771 1.00 88.19 88 GLN A CA 1
ATOM 707 C C . GLN A 1 88 ? -21.127 1.928 17.202 1.00 88.19 88 GLN A C 1
ATOM 709 O O . GLN A 1 88 ? -20.413 1.054 17.752 1.00 88.19 88 GLN A O 1
#

Solvent-accessible surface area (backbone atoms only — not comparable to full-atom values): 5596 Å² total; per-residue (Å²): 106,38,85,61,58,66,42,48,64,66,48,71,71,66,69,68,72,88,85,50,84,69,58,76,78,52,79,58,51,67,59,46,33,54,52,48,49,52,52,50,50,55,61,46,59,76,72,60,75,92,77,86,82,55,70,72,38,80,42,79,42,75,51,85,66,96,67,91,72,46,69,41,83,32,31,28,69,42,76,79,49,96,87,38,68,42,69,88

pLDDT: mean 90.16, std 4.97, range [77.19, 96.88]

Nearest PDB structures (foldseek):
  6b57-assembly1_A  TM=5.232E-0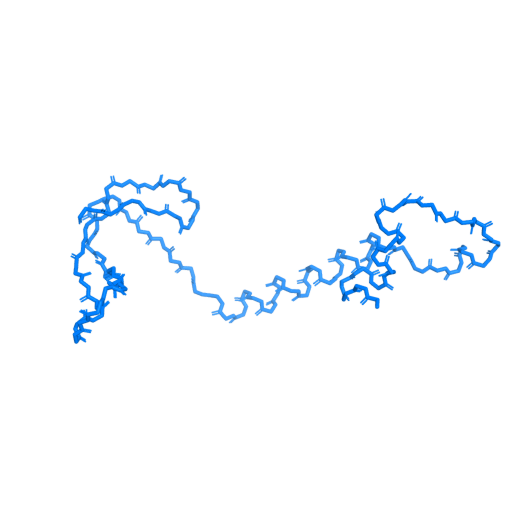1  e=1.202E+00  Homo sapiens

Organism: NCBI:txid509924

Sequence (88 aa):
PHSTTKEAPAMLFLHRRLRTRLDLLKPSVKMTVEQAQKVQCSHHDLHAKHRDFNVGESVLVRDYRRGEEKWKTGTVSSRSGPVSYTVQ

Foldseek 3Di:
DDDQQPDDPVCVVVVDDDDDPCVVVDDDSVVSNVVSVVVVVVVCVVPDDDDDDDAQDWDWDADPPPDDDGTDIWGFHAAPDPPDTDTD

Secondary structure (DSSP, 8-state):
--TTT-S-HHHHHH------GGGGGSPPHHHHHHHHHHHHHHHHHHHPPP----TT-EEEEEP-SSSS--EEEEEEEEEEETTEEEE-

Mean predicted aligned error: 7.02 Å